Protein AF-K1UHJ1-F1 (afdb_monomer_lite)

Foldseek 3Di:
DQDDPQQVQWDWDDDPPFIWIDGVDPVPHDDCQQRTATQWDDDPQKIKGKNGNLSVLQNVVVVVVDDSVRSCVVDAFDPPPQCSWKIKMKMWGADPNFIKMKIKIWGADVSPPVRIDIDMDIGGRDDPPDDDDDDRDD

Organism: NCBI:txid408170

Radius of gyration: 15.46 Å; chains: 1; bounding box: 39×29×42 Å

Sequence (138 aa):
MGRSENSRNRVFVEDGEGIRTQAFDESKMVDPHLIIYAPVRVLGNKTIVTNGDQTDTIYELMDKQMTFEQSLRTREFEDDAPNFTPRISGIIHIDNGEMNYAMSILKSADGDGSSCQRYTYAYQNPLCGKAKFIHTYK

InterPro domains:
  IPR020600 Inosine monophosphate cyclohydrolase-like [PF07826] (1-138)
  IPR036795 Inosine monophosphate cyclohydrolase-like superfamily [G3DSA:3.60.20.20] (1-138)
  IPR036795 Inosine monophosphate cyclohydrolase-like superfamily [SSF75569] (1-102)

Structure (mmCIF, N/CA/C/O backbone):
data_AF-K1U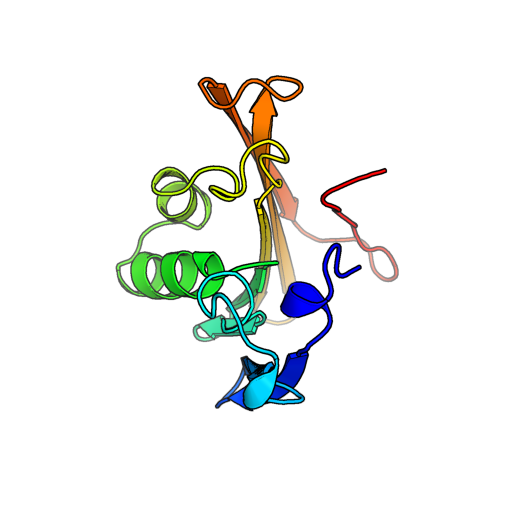HJ1-F1
#
_entry.id   AF-K1UHJ1-F1
#
loop_
_atom_site.group_PDB
_atom_site.id
_atom_site.type_symbol
_atom_site.label_atom_id
_atom_site.label_alt_id
_atom_site.label_comp_id
_atom_site.label_asym_id
_atom_site.label_entity_id
_atom_site.label_seq_id
_atom_site.pdbx_PDB_ins_code
_atom_site.Cartn_x
_atom_site.Cartn_y
_atom_site.Cartn_z
_atom_site.occupancy
_atom_site.B_iso_or_equiv
_atom_site.auth_seq_id
_atom_site.auth_comp_id
_atom_site.auth_asym_id
_atom_site.auth_atom_id
_atom_site.pdbx_PDB_model_num
ATOM 1 N N . MET A 1 1 ? -1.831 8.026 -12.152 1.00 55.59 1 MET A N 1
ATOM 2 C CA . MET A 1 1 ? -2.059 7.794 -13.598 1.00 55.59 1 MET A CA 1
ATOM 3 C C . MET A 1 1 ? -1.013 6.818 -14.120 1.00 55.59 1 MET A C 1
ATOM 5 O O . MET A 1 1 ? 0.112 6.868 -13.633 1.00 55.59 1 MET A O 1
ATOM 9 N N . GLY A 1 2 ? -1.383 5.934 -15.056 1.00 61.09 2 GLY A N 1
ATOM 10 C CA . GLY A 1 2 ? -0.460 4.980 -15.686 1.00 61.09 2 GLY A CA 1
ATOM 11 C C . GLY A 1 2 ? 0.586 5.694 -16.546 1.00 61.09 2 GLY A C 1
ATOM 12 O O . GLY A 1 2 ? 0.278 6.666 -17.244 1.00 61.09 2 GLY A O 1
ATOM 13 N N . ARG A 1 3 ? 1.829 5.233 -16.455 1.00 67.62 3 ARG A N 1
ATOM 14 C CA . ARG A 1 3 ? 3.038 5.915 -16.952 1.00 67.62 3 ARG A CA 1
ATOM 15 C C . ARG A 1 3 ? 3.521 5.366 -18.286 1.00 67.62 3 ARG A C 1
ATOM 17 O O . ARG A 1 3 ? 4.193 6.058 -19.034 1.00 67.62 3 ARG A O 1
ATOM 24 N N . SER A 1 4 ? 3.123 4.138 -18.573 1.00 70.25 4 SER A N 1
ATOM 25 C CA . SER A 1 4 ? 3.452 3.355 -19.756 1.00 70.25 4 SER A CA 1
ATOM 26 C C . SER A 1 4 ? 2.176 2.754 -20.333 1.00 70.25 4 SER A C 1
ATOM 28 O O . SER A 1 4 ? 1.157 2.671 -19.643 1.00 70.25 4 SER A O 1
ATOM 30 N N . GLU A 1 5 ? 2.231 2.308 -21.584 1.00 72.31 5 GLU A N 1
ATOM 31 C CA . GLU A 1 5 ? 1.136 1.550 -22.195 1.00 72.31 5 GLU A CA 1
ATOM 32 C C . GLU A 1 5 ? 0.781 0.320 -21.346 1.00 72.31 5 GLU A C 1
ATOM 34 O O . GLU A 1 5 ? -0.385 0.133 -21.009 1.00 72.31 5 GLU A O 1
ATOM 39 N N . ASN A 1 6 ? 1.794 -0.407 -20.854 1.00 72.62 6 ASN A N 1
ATOM 40 C CA . ASN A 1 6 ? 1.617 -1.564 -19.972 1.00 72.62 6 ASN A CA 1
ATOM 41 C C . ASN A 1 6 ? 0.842 -1.201 -18.686 1.00 72.62 6 ASN A C 1
ATOM 43 O O . ASN A 1 6 ? -0.151 -1.835 -18.354 1.00 72.62 6 ASN A O 1
ATOM 47 N N . SER A 1 7 ? 1.212 -0.115 -17.994 1.00 71.31 7 SER A N 1
ATOM 48 C CA . SER A 1 7 ? 0.517 0.308 -16.758 1.00 71.31 7 SER A CA 1
ATOM 49 C C . SER A 1 7 ? -0.868 0.929 -16.981 1.00 71.31 7 SER A C 1
ATOM 51 O O . SER A 1 7 ? -1.645 1.049 -16.030 1.00 71.31 7 SER A O 1
ATOM 53 N N . ARG A 1 8 ? -1.189 1.341 -18.214 1.00 80.81 8 ARG A N 1
ATOM 54 C CA . ARG A 1 8 ? -2.530 1.802 -18.615 1.00 80.81 8 ARG A CA 1
ATOM 55 C C . ARG A 1 8 ? -3.425 0.662 -19.092 1.00 80.81 8 ARG A C 1
ATOM 57 O O . ARG A 1 8 ? -4.638 0.833 -19.113 1.00 80.81 8 ARG A O 1
ATOM 64 N N . ASN A 1 9 ? -2.846 -0.483 -19.436 1.00 82.69 9 ASN A N 1
ATOM 65 C CA . ASN A 1 9 ? -3.545 -1.654 -19.940 1.00 82.69 9 ASN A CA 1
ATOM 66 C C . ASN A 1 9 ? -4.204 -2.462 -18.810 1.00 82.69 9 ASN A C 1
ATOM 68 O O . ASN A 1 9 ? -3.975 -3.661 -18.690 1.00 82.69 9 ASN A O 1
ATOM 72 N N . ARG A 1 10 ? -4.991 -1.813 -17.942 1.00 85.00 10 ARG A N 1
ATOM 73 C CA . ARG A 1 10 ? -5.653 -2.496 -16.827 1.00 85.00 10 ARG A CA 1
ATOM 74 C C . ARG A 1 10 ? -7.064 -2.000 -16.554 1.00 85.00 10 ARG A C 1
ATOM 76 O O . ARG A 1 10 ? -7.329 -0.800 -16.611 1.00 85.00 10 ARG A O 1
ATOM 83 N N . VAL A 1 11 ? -7.929 -2.930 -16.174 1.00 88.81 11 VAL A N 1
ATOM 84 C CA . VAL A 1 11 ? -9.275 -2.684 -15.647 1.00 88.81 11 VAL A CA 1
ATOM 85 C C . VAL A 1 11 ? -9.381 -3.224 -14.228 1.00 88.81 11 VAL A C 1
ATOM 87 O O . VAL A 1 11 ? -8.616 -4.106 -13.842 1.00 88.81 11 VAL A O 1
ATOM 90 N N . PHE A 1 12 ? -10.307 -2.676 -13.443 1.00 92.25 12 PHE A N 1
ATOM 91 C CA . PHE A 1 12 ? -10.636 -3.227 -12.133 1.00 92.25 12 PHE A CA 1
ATOM 92 C C . PHE A 1 12 ? -11.764 -4.236 -12.267 1.00 92.25 12 PHE A C 1
ATOM 94 O O . PHE A 1 12 ? -12.745 -3.985 -12.967 1.00 92.25 12 PHE A O 1
ATOM 101 N N . VAL A 1 13 ? -11.621 -5.343 -11.557 1.00 92.69 13 VAL A N 1
ATOM 102 C CA . VAL A 1 13 ? -12.658 -6.352 -11.381 1.00 92.69 13 VAL A CA 1
ATOM 103 C C . VAL A 1 13 ? -12.850 -6.612 -9.894 1.00 92.69 13 VAL A C 1
ATOM 105 O O . VAL A 1 13 ? -11.924 -6.422 -9.101 1.00 92.69 13 VAL A O 1
ATOM 108 N N . GLU A 1 14 ? -14.054 -7.026 -9.521 1.00 94.31 14 GLU A N 1
ATOM 109 C CA . GLU A 1 14 ? -14.343 -7.483 -8.163 1.00 94.31 14 GLU A CA 1
ATOM 110 C C . GLU A 1 14 ? -13.550 -8.761 -7.859 1.00 94.31 14 GLU A C 1
ATOM 112 O O . GLU A 1 14 ? -13.417 -9.639 -8.714 1.00 94.31 14 GLU A O 1
ATOM 117 N N . ASP A 1 15 ? -13.009 -8.848 -6.645 1.00 91.06 15 ASP A N 1
ATOM 118 C CA . ASP A 1 15 ? -12.279 -10.019 -6.156 1.00 91.06 15 ASP A CA 1
ATOM 119 C C . ASP A 1 15 ? -12.572 -10.211 -4.661 1.00 91.06 15 ASP A C 1
ATOM 121 O O . ASP A 1 15 ? -11.942 -9.604 -3.788 1.00 91.06 15 ASP A O 1
ATOM 125 N N . GLY A 1 16 ? -13.605 -11.005 -4.363 1.00 91.19 16 GLY A N 1
ATOM 126 C CA . GLY A 1 16 ? -14.134 -11.161 -3.008 1.00 91.19 16 GLY A CA 1
ATOM 127 C C . GLY A 1 16 ? -14.671 -9.840 -2.451 1.00 91.19 16 GLY A C 1
ATOM 128 O O . GLY A 1 16 ? -15.529 -9.208 -3.057 1.00 91.19 16 GLY A O 1
ATOM 129 N N . GLU A 1 17 ? -14.160 -9.419 -1.293 1.00 92.00 17 GLU A N 1
ATOM 130 C CA . GLU A 1 17 ? -14.477 -8.117 -0.679 1.00 92.00 17 GLU A CA 1
ATOM 131 C C . GLU A 1 17 ? -13.579 -6.972 -1.191 1.00 92.00 17 GLU A C 1
ATOM 133 O O . GLU A 1 17 ? -13.706 -5.826 -0.760 1.00 92.00 17 GLU A O 1
ATOM 138 N N . GLY A 1 18 ? -12.630 -7.280 -2.078 1.00 93.12 18 GLY A N 1
ATOM 139 C CA . GLY A 1 18 ? -11.680 -6.335 -2.648 1.00 93.12 18 GLY A CA 1
ATOM 140 C C . GLY A 1 18 ? -11.863 -6.135 -4.148 1.00 93.12 18 GLY A C 1
ATOM 141 O O . GLY A 1 18 ? -12.881 -6.482 -4.748 1.00 93.12 18 GLY A O 1
ATOM 142 N N . ILE A 1 19 ? -10.830 -5.565 -4.764 1.00 94.56 19 ILE A N 1
ATOM 143 C CA . ILE A 1 19 ? -10.734 -5.445 -6.217 1.00 94.56 19 ILE A CA 1
ATOM 144 C C . ILE A 1 19 ? -9.343 -5.848 -6.679 1.00 94.56 19 ILE A C 1
ATOM 146 O O . ILE A 1 19 ? -8.343 -5.583 -6.004 1.00 94.56 19 ILE A O 1
ATOM 150 N N . ARG A 1 20 ? -9.290 -6.432 -7.874 1.00 92.94 20 ARG A N 1
ATOM 151 C CA . ARG A 1 20 ? -8.068 -6.834 -8.565 1.00 92.94 20 ARG A CA 1
ATOM 152 C C . ARG A 1 20 ? -7.941 -6.098 -9.889 1.00 92.94 20 ARG A C 1
ATOM 154 O O . ARG A 1 20 ? -8.939 -5.749 -10.517 1.00 92.94 20 ARG A O 1
ATOM 161 N N . THR A 1 21 ? -6.715 -5.842 -10.327 1.00 89.38 21 THR A N 1
ATOM 162 C CA . THR A 1 21 ? -6.461 -5.405 -11.698 1.00 89.38 21 THR A CA 1
ATOM 163 C C . THR A 1 21 ? -6.340 -6.602 -12.635 1.00 89.38 21 THR A C 1
ATOM 165 O O . THR A 1 21 ? -5.700 -7.605 -12.320 1.00 89.38 21 THR A O 1
ATOM 168 N N . GLN A 1 22 ? -6.942 -6.487 -13.811 1.00 87.50 22 GLN A N 1
ATOM 169 C CA . GLN A 1 22 ? -6.770 -7.417 -14.925 1.00 87.50 22 GLN A CA 1
ATOM 170 C C . GLN A 1 22 ? -6.282 -6.659 -16.151 1.00 87.50 22 GLN A C 1
ATOM 172 O O . GLN A 1 22 ? -6.572 -5.468 -16.285 1.00 87.50 22 GLN A O 1
ATOM 177 N N . ALA A 1 23 ? -5.540 -7.335 -17.030 1.00 86.12 23 ALA A N 1
ATOM 178 C CA . ALA A 1 23 ? -5.131 -6.748 -18.297 1.00 86.12 23 ALA A CA 1
ATOM 179 C C . ALA A 1 23 ? -6.381 -6.401 -19.116 1.00 86.12 23 ALA A C 1
ATOM 181 O O . ALA A 1 23 ? -7.299 -7.211 -19.211 1.00 86.12 23 ALA A O 1
ATOM 182 N N . PHE A 1 24 ? -6.431 -5.199 -19.690 1.00 86.19 24 PHE A N 1
ATOM 183 C CA . PHE A 1 24 ? -7.525 -4.854 -20.604 1.00 86.19 24 PHE A CA 1
ATOM 184 C C . PHE A 1 24 ? -7.384 -5.615 -21.932 1.00 86.19 24 PHE A C 1
ATOM 186 O O . PHE A 1 24 ? -8.354 -6.160 -22.449 1.00 86.19 24 PHE A O 1
ATOM 193 N N . ASP A 1 25 ? -6.160 -5.674 -22.453 1.00 85.19 25 ASP A N 1
ATOM 194 C CA . ASP A 1 25 ? -5.773 -6.427 -23.641 1.00 85.19 25 ASP A CA 1
ATOM 195 C C . ASP A 1 25 ? -4.555 -7.300 -23.308 1.00 85.19 25 ASP A C 1
ATOM 197 O O . ASP A 1 25 ? -3.431 -6.804 -23.200 1.00 85.19 25 ASP A O 1
ATOM 201 N N . GLU A 1 26 ? -4.765 -8.604 -23.124 1.00 82.88 26 GLU A N 1
ATOM 202 C CA . GLU A 1 26 ? -3.698 -9.544 -22.751 1.00 82.88 26 GLU A CA 1
ATOM 203 C C . GLU A 1 26 ? -2.540 -9.559 -23.759 1.00 82.88 26 GLU A C 1
ATOM 205 O O . GLU A 1 26 ? -1.393 -9.769 -23.370 1.00 82.88 26 GLU A O 1
ATOM 210 N N . SER A 1 27 ? -2.800 -9.261 -25.037 1.00 85.31 27 SER A N 1
ATOM 211 C CA . SER A 1 27 ? -1.769 -9.273 -26.083 1.00 85.31 27 SER A CA 1
ATOM 212 C C . SER A 1 27 ? -0.760 -8.125 -25.968 1.00 85.31 27 SER A C 1
ATOM 214 O O . SER A 1 27 ? 0.341 -8.205 -26.512 1.00 85.31 27 SER A O 1
ATOM 216 N N . LYS A 1 28 ? -1.121 -7.065 -25.235 1.00 80.69 28 LYS A N 1
ATOM 217 C CA . LYS A 1 28 ? -0.281 -5.884 -24.974 1.00 80.69 28 LYS A CA 1
ATOM 218 C C . LYS A 1 28 ? 0.429 -5.933 -23.625 1.00 80.69 28 LYS A C 1
ATOM 220 O O . LYS A 1 28 ? 1.103 -4.973 -23.248 1.00 80.69 28 LYS A O 1
ATOM 225 N N . MET A 1 29 ? 0.247 -7.012 -22.869 1.00 79.12 29 MET A N 1
ATOM 226 C CA . MET A 1 29 ? 0.892 -7.197 -21.578 1.00 79.12 29 MET A CA 1
ATOM 227 C C . MET A 1 29 ? 2.342 -7.631 -21.777 1.00 79.12 29 MET A C 1
ATOM 229 O O . MET A 1 29 ? 2.614 -8.698 -22.319 1.00 79.12 29 MET A O 1
ATOM 233 N N . VAL A 1 30 ? 3.271 -6.799 -21.313 1.00 77.00 30 VAL A N 1
ATOM 234 C CA . VAL A 1 30 ? 4.709 -7.096 -21.388 1.00 77.00 30 VAL A CA 1
ATOM 235 C C . VAL A 1 30 ? 5.203 -7.680 -20.069 1.00 77.00 30 VAL A C 1
ATOM 237 O O . VAL A 1 30 ? 5.829 -8.733 -20.054 1.00 77.00 30 VAL A O 1
ATOM 240 N N . ASP A 1 31 ? 4.883 -7.010 -18.963 1.00 77.62 31 ASP A N 1
ATOM 241 C CA . ASP A 1 31 ? 5.233 -7.448 -17.612 1.00 77.62 31 ASP A CA 1
ATOM 242 C C . ASP A 1 31 ? 3.988 -7.378 -16.711 1.00 77.62 31 ASP A C 1
ATOM 244 O O . ASP A 1 31 ? 3.465 -6.276 -16.489 1.00 77.62 31 ASP A O 1
ATOM 248 N N . PRO A 1 32 ? 3.483 -8.524 -16.213 1.00 78.38 32 PRO A N 1
ATOM 249 C CA . PRO A 1 32 ? 2.302 -8.567 -15.364 1.00 78.38 32 PRO A CA 1
ATOM 250 C C . PRO A 1 32 ? 2.551 -8.030 -13.948 1.00 78.38 32 PRO A C 1
ATOM 252 O O . PRO A 1 32 ? 1.598 -7.585 -13.309 1.00 78.38 32 PRO A O 1
ATOM 255 N N . HIS A 1 33 ? 3.785 -8.054 -13.435 1.00 80.19 33 HIS A N 1
ATOM 256 C CA . HIS A 1 33 ? 4.059 -7.859 -12.005 1.00 80.19 33 HIS A CA 1
ATOM 257 C C . HIS A 1 33 ? 3.674 -6.458 -11.499 1.00 80.19 33 HIS A C 1
ATOM 259 O O . HIS A 1 33 ? 3.112 -6.317 -10.415 1.00 80.19 33 HIS A O 1
ATOM 265 N N . LEU A 1 34 ? 3.886 -5.418 -12.310 1.00 78.88 34 LEU A N 1
ATOM 266 C CA . LEU A 1 34 ? 3.541 -4.034 -11.950 1.00 78.88 34 LEU A CA 1
ATOM 267 C C . LEU A 1 34 ? 2.093 -3.642 -12.302 1.00 78.88 34 LEU A C 1
ATOM 269 O O . LEU A 1 34 ? 1.662 -2.516 -12.032 1.00 78.88 34 LEU A O 1
ATOM 273 N N . ILE A 1 35 ? 1.330 -4.534 -12.944 1.00 77.50 35 ILE A N 1
ATOM 274 C CA . ILE A 1 35 ? 0.010 -4.193 -13.499 1.00 77.50 35 ILE A CA 1
ATOM 275 C C . ILE A 1 35 ? -1.116 -5.095 -13.004 1.00 77.50 35 ILE A C 1
ATOM 277 O O . ILE A 1 35 ? -2.246 -4.614 -12.945 1.00 77.50 35 ILE A O 1
ATOM 281 N N . ILE A 1 36 ? -0.830 -6.346 -12.632 1.00 84.81 36 ILE A N 1
ATOM 282 C CA . ILE A 1 36 ? -1.783 -7.334 -12.119 1.00 84.81 36 ILE A CA 1
ATOM 283 C C . ILE A 1 36 ? -1.533 -7.520 -10.621 1.00 84.81 36 ILE A C 1
ATOM 285 O O . ILE A 1 36 ? -0.659 -8.275 -10.212 1.00 84.81 36 ILE A O 1
ATOM 289 N N . TYR A 1 37 ? -2.320 -6.838 -9.798 1.00 88.31 37 TYR A N 1
ATOM 290 C CA . TYR A 1 37 ? -2.277 -6.922 -8.342 1.00 88.31 37 TYR A CA 1
ATOM 291 C C . TYR A 1 37 ? -3.665 -6.629 -7.763 1.00 88.31 37 TYR A C 1
ATOM 293 O O . TYR A 1 37 ? -4.561 -6.167 -8.471 1.00 88.31 37 TYR A O 1
ATOM 301 N N . ALA A 1 38 ? -3.865 -6.886 -6.473 1.00 93.94 38 ALA A N 1
ATOM 302 C CA . ALA A 1 38 ? -5.064 -6.451 -5.765 1.00 93.94 38 ALA A CA 1
ATOM 303 C C . ALA A 1 38 ? -4.862 -5.020 -5.233 1.00 93.94 38 ALA A C 1
ATOM 305 O O . ALA A 1 38 ? -4.190 -4.852 -4.221 1.00 93.94 38 ALA A O 1
ATOM 306 N N . PRO A 1 39 ? -5.366 -3.945 -5.872 1.00 94.25 39 PRO A N 1
ATOM 307 C CA . PRO A 1 39 ? -5.262 -2.594 -5.317 1.00 94.25 39 PRO A CA 1
ATOM 308 C C . PRO A 1 39 ? -6.041 -2.420 -4.015 1.00 94.25 39 PRO A C 1
ATOM 310 O O . PRO A 1 39 ? -5.703 -1.516 -3.255 1.00 94.25 39 PRO A O 1
ATOM 313 N N . VAL A 1 40 ? -7.063 -3.247 -3.761 1.00 97.25 40 VAL A N 1
ATOM 314 C CA . VAL A 1 40 ? -7.840 -3.222 -2.518 1.00 97.25 40 VAL A CA 1
ATOM 315 C C . VAL A 1 40 ? -8.012 -4.634 -1.983 1.00 97.25 40 VAL A C 1
ATOM 317 O O . VAL A 1 40 ? -8.465 -5.512 -2.715 1.00 97.25 40 VAL A O 1
ATOM 320 N N . ARG A 1 41 ? -7.716 -4.830 -0.695 1.00 97.31 41 ARG A N 1
ATOM 321 C CA . ARG A 1 41 ? -8.078 -6.042 0.054 1.00 97.31 41 ARG A CA 1
ATOM 322 C C . ARG A 1 41 ? -8.700 -5.687 1.395 1.00 97.31 41 ARG A C 1
ATOM 324 O O . ARG A 1 41 ? -8.355 -4.667 1.990 1.00 97.31 41 ARG A O 1
ATOM 331 N N . VAL A 1 42 ? -9.597 -6.543 1.872 1.00 96.94 42 VAL A N 1
ATOM 332 C CA . VAL A 1 42 ? -10.299 -6.372 3.148 1.00 96.94 42 VAL A CA 1
ATOM 333 C C . VAL A 1 42 ? -9.911 -7.506 4.089 1.00 96.94 42 VAL A C 1
ATOM 335 O O . VAL A 1 42 ? -10.074 -8.670 3.746 1.00 96.94 42 VAL A O 1
ATOM 338 N N . LEU A 1 43 ? -9.367 -7.159 5.257 1.00 95.81 43 LEU A N 1
ATOM 339 C CA . LEU A 1 43 ? -8.994 -8.078 6.332 1.00 95.81 43 LEU A CA 1
ATOM 340 C C . LEU A 1 43 ? -9.868 -7.786 7.557 1.00 95.81 43 LEU A C 1
ATOM 342 O O . LEU A 1 43 ? -9.545 -6.924 8.383 1.00 95.81 43 LEU A O 1
ATOM 346 N N . GLY A 1 44 ? -11.003 -8.480 7.653 1.00 94.62 44 GLY A N 1
ATOM 347 C CA . GLY A 1 44 ? -12.011 -8.234 8.682 1.00 94.62 44 GLY A CA 1
ATOM 348 C C . GLY A 1 44 ? -12.519 -6.794 8.614 1.00 94.62 44 GLY A C 1
ATOM 349 O O . GLY A 1 44 ? -13.121 -6.377 7.635 1.00 94.62 44 GLY A O 1
ATOM 350 N N . ASN A 1 45 ? -12.231 -6.001 9.642 1.00 95.06 45 ASN A N 1
ATOM 351 C CA . ASN A 1 45 ? -12.650 -4.602 9.726 1.00 95.06 45 ASN A CA 1
ATOM 352 C C . ASN A 1 45 ? -11.607 -3.595 9.191 1.00 95.06 45 ASN A C 1
ATOM 354 O O . ASN A 1 45 ? -11.652 -2.402 9.509 1.00 95.06 45 ASN A O 1
ATOM 358 N N . LYS A 1 46 ? -10.627 -4.080 8.416 1.00 97.06 46 LYS A N 1
ATOM 359 C CA . LYS A 1 46 ? -9.542 -3.277 7.842 1.00 97.06 46 LYS A CA 1
ATOM 360 C C . LYS A 1 46 ? -9.598 -3.315 6.325 1.00 97.06 46 LYS A C 1
ATOM 362 O O . LYS A 1 46 ? -9.572 -4.385 5.733 1.00 97.06 46 LYS A O 1
ATOM 367 N N . THR A 1 47 ? -9.613 -2.151 5.691 1.00 97.81 47 THR A N 1
ATOM 368 C CA . THR A 1 47 ? -9.490 -2.004 4.236 1.00 97.81 47 THR A CA 1
ATOM 369 C C . THR A 1 47 ? -8.088 -1.519 3.898 1.00 97.81 47 THR A C 1
ATOM 371 O O . THR A 1 47 ? -7.670 -0.458 4.359 1.00 97.81 47 THR A O 1
ATOM 374 N N . ILE A 1 48 ? -7.361 -2.285 3.093 1.00 98.38 48 ILE A N 1
ATOM 375 C CA . ILE A 1 48 ? -6.008 -1.979 2.626 1.00 98.38 48 ILE A CA 1
ATOM 376 C C . ILE A 1 48 ? -6.115 -1.496 1.182 1.00 98.38 48 ILE A C 1
ATOM 378 O O . ILE A 1 48 ? -6.756 -2.154 0.368 1.00 98.38 48 ILE A O 1
ATOM 382 N N . VAL A 1 49 ? -5.482 -0.367 0.861 1.00 97.75 49 VAL A N 1
ATOM 383 C CA . VAL A 1 4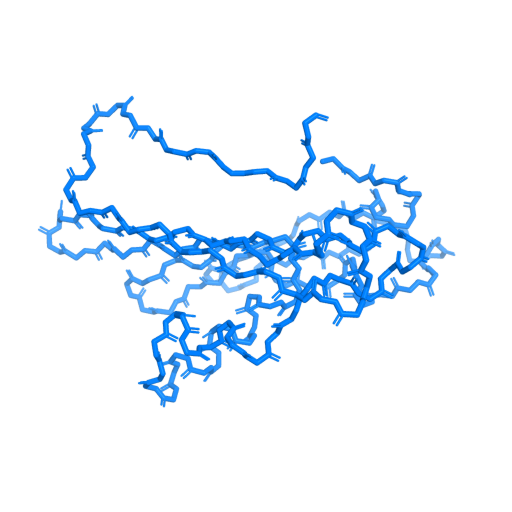9 ? -5.478 0.229 -0.483 1.00 97.75 49 VAL A CA 1
ATOM 384 C C . VAL A 1 49 ? -4.057 0.607 -0.877 1.00 97.75 49 VAL A C 1
ATOM 386 O O . VAL A 1 49 ? -3.399 1.346 -0.147 1.00 97.75 49 VAL A O 1
ATOM 389 N N . THR A 1 50 ? -3.563 0.148 -2.027 1.00 97.50 50 THR A N 1
ATOM 390 C CA . THR A 1 50 ? -2.192 0.462 -2.466 1.00 97.50 50 THR A CA 1
ATOM 391 C C . THR A 1 50 ? -2.076 0.626 -3.986 1.00 97.50 50 THR A C 1
ATOM 393 O O . THR A 1 50 ? -3.010 0.343 -4.739 1.00 97.50 50 THR A O 1
ATOM 396 N N . ASN A 1 51 ? -0.929 1.122 -4.461 1.00 94.75 51 ASN A N 1
ATOM 397 C CA . ASN A 1 51 ? -0.644 1.235 -5.895 1.00 94.75 51 ASN A CA 1
ATOM 398 C C . ASN A 1 51 ? 0.099 0.030 -6.502 1.00 94.75 51 ASN A C 1
ATOM 400 O O . ASN A 1 51 ? 0.499 0.149 -7.658 1.00 94.75 51 ASN A O 1
ATOM 404 N N . GLY A 1 52 ? 0.294 -1.072 -5.770 1.00 94.31 52 GLY A N 1
ATOM 405 C CA . GLY A 1 52 ? 1.030 -2.237 -6.269 1.00 94.31 52 GLY A CA 1
ATOM 406 C C . GLY A 1 52 ? 0.760 -3.530 -5.492 1.00 94.31 52 GLY A C 1
ATOM 407 O O . GLY A 1 52 ? -0.150 -3.615 -4.669 1.00 94.31 52 GLY A O 1
ATOM 408 N N . ASP A 1 53 ? 1.574 -4.551 -5.745 1.00 95.00 53 ASP A N 1
ATOM 409 C CA . ASP A 1 53 ? 1.484 -5.885 -5.128 1.00 95.00 53 ASP A CA 1
ATOM 410 C C . ASP A 1 53 ? 1.751 -5.900 -3.611 1.00 95.00 53 ASP A C 1
ATOM 412 O O . ASP A 1 53 ? 1.414 -6.864 -2.924 1.00 95.00 53 ASP A O 1
ATOM 416 N N . GLN A 1 54 ? 2.272 -4.809 -3.037 1.00 97.50 54 GLN A N 1
ATOM 417 C CA . GLN A 1 54 ? 2.441 -4.704 -1.588 1.00 97.50 54 GLN A CA 1
ATOM 418 C C . GLN A 1 54 ? 1.115 -4.793 -0.816 1.00 97.50 54 GLN A C 1
ATOM 420 O O . GLN A 1 54 ? 1.153 -5.014 0.392 1.00 97.50 54 GLN A O 1
ATOM 425 N N . THR A 1 55 ? -0.045 -4.648 -1.473 1.00 97.75 55 THR A N 1
ATOM 426 C CA . THR A 1 55 ? -1.341 -4.937 -0.840 1.00 97.75 55 THR A CA 1
ATOM 427 C C . THR A 1 55 ? -1.386 -6.361 -0.290 1.00 97.75 55 THR A C 1
ATOM 429 O O . THR A 1 55 ? -1.807 -6.547 0.850 1.00 97.75 55 THR A O 1
ATOM 432 N N . ASP A 1 56 ? -0.920 -7.348 -1.062 1.00 96.50 56 ASP A N 1
ATOM 433 C CA . ASP A 1 56 ? -0.908 -8.751 -0.641 1.00 96.50 56 ASP A CA 1
ATOM 434 C C . ASP A 1 56 ? 0.118 -8.976 0.468 1.00 96.50 56 ASP A C 1
ATOM 436 O O . ASP A 1 56 ? -0.189 -9.611 1.472 1.00 96.50 56 ASP A O 1
ATOM 440 N N . THR A 1 57 ? 1.292 -8.341 0.368 1.00 98.19 57 THR A N 1
ATOM 441 C CA . THR A 1 57 ? 2.288 -8.360 1.452 1.00 98.19 57 THR A CA 1
ATOM 442 C C . THR A 1 57 ? 1.707 -7.835 2.768 1.00 98.19 57 THR A C 1
ATOM 444 O O . THR A 1 57 ? 1.902 -8.449 3.814 1.00 98.19 57 THR A O 1
ATOM 447 N N . ILE A 1 58 ? 0.989 -6.706 2.740 1.00 98.50 58 ILE A N 1
ATOM 448 C CA . ILE A 1 58 ? 0.337 -6.157 3.936 1.00 98.50 58 ILE A CA 1
ATOM 449 C C . ILE A 1 58 ? -0.723 -7.132 4.445 1.00 98.50 58 ILE A C 1
ATOM 451 O O . ILE A 1 58 ? -0.721 -7.454 5.628 1.00 98.50 58 ILE A O 1
ATOM 455 N N . TYR A 1 59 ? -1.604 -7.615 3.570 1.00 98.00 59 TYR A N 1
ATOM 456 C CA . TYR A 1 59 ? -2.683 -8.527 3.941 1.00 98.00 59 TYR A CA 1
ATOM 457 C C . TYR A 1 59 ? -2.150 -9.788 4.639 1.00 98.00 59 TYR A C 1
ATOM 459 O O . TYR A 1 59 ? -2.553 -10.099 5.758 1.00 98.00 59 TYR A O 1
ATOM 467 N N . GLU A 1 60 ? -1.198 -10.480 4.012 1.00 98.06 60 GLU A N 1
ATOM 468 C CA . GLU A 1 60 ? -0.652 -11.750 4.497 1.00 98.06 60 GLU A CA 1
ATOM 469 C C . GLU A 1 60 ? 0.149 -11.607 5.793 1.00 98.06 60 GLU A C 1
ATOM 471 O O . GLU A 1 60 ? 0.091 -12.475 6.665 1.00 98.06 60 GLU A O 1
ATOM 476 N N . LEU A 1 61 ? 0.935 -10.537 5.929 1.00 98.50 61 LEU A N 1
ATOM 477 C CA . LEU A 1 61 ? 1.737 -10.319 7.131 1.00 98.50 61 LEU A CA 1
ATOM 478 C C . LEU A 1 61 ? 0.877 -9.822 8.298 1.00 98.50 61 LEU A C 1
ATOM 480 O O . LEU A 1 61 ? 1.128 -10.205 9.441 1.00 98.50 61 LEU A O 1
ATOM 484 N N . MET A 1 62 ? -0.175 -9.046 8.030 1.00 97.75 62 MET A N 1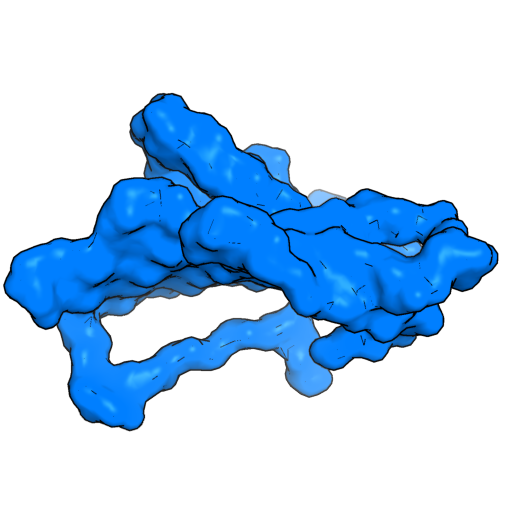
ATOM 485 C CA . MET A 1 62 ? -1.139 -8.655 9.059 1.00 97.75 62 MET A CA 1
ATOM 486 C C . MET A 1 62 ? -1.998 -9.824 9.545 1.00 97.75 62 MET A C 1
ATOM 488 O O . MET A 1 62 ? -2.266 -9.906 10.743 1.00 97.75 62 MET A O 1
ATOM 492 N N . ASP A 1 63 ? -2.372 -10.759 8.667 1.00 96.38 63 ASP A N 1
ATOM 493 C CA . ASP A 1 63 ? -3.010 -12.023 9.068 1.00 96.38 63 ASP A CA 1
ATOM 494 C C . ASP A 1 63 ? -2.116 -12.804 10.056 1.00 96.38 63 ASP A C 1
ATOM 496 O O . ASP A 1 63 ? -2.570 -13.330 11.075 1.00 96.38 63 ASP A O 1
ATO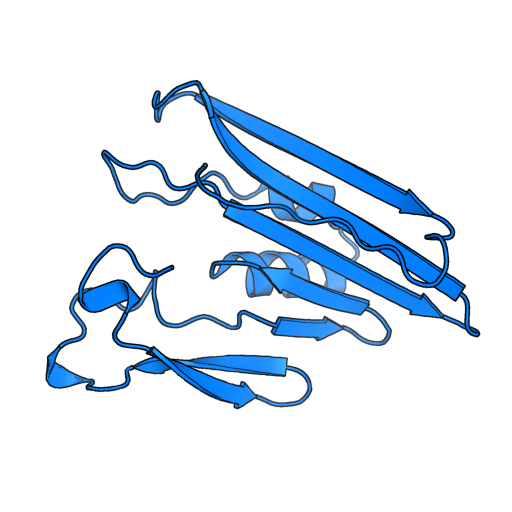M 500 N N . LYS A 1 64 ? -0.794 -12.723 9.853 1.00 97.50 64 LYS A N 1
ATOM 501 C CA . LYS A 1 64 ? 0.252 -13.239 10.756 1.00 97.50 64 LYS A CA 1
ATOM 502 C C . LYS A 1 64 ? 0.600 -12.300 11.922 1.00 97.50 64 LYS A C 1
ATOM 504 O O . LYS A 1 64 ? 1.677 -12.421 12.504 1.00 97.50 64 LYS A O 1
ATOM 509 N N . GLN A 1 65 ? -0.304 -11.391 12.291 1.00 96.88 65 GLN A N 1
ATOM 510 C CA . GLN A 1 65 ? -0.191 -10.480 13.439 1.00 96.88 65 GLN A CA 1
ATOM 511 C C . GLN A 1 65 ? 0.926 -9.423 13.343 1.00 96.88 65 GLN A C 1
ATOM 513 O O . GLN A 1 65 ? 1.280 -8.811 14.352 1.00 96.88 65 GLN A O 1
ATOM 518 N N . MET A 1 66 ? 1.481 -9.162 12.155 1.00 98.06 66 MET A N 1
ATOM 519 C CA . MET A 1 66 ? 2.382 -8.021 11.960 1.00 98.06 66 MET A CA 1
ATOM 520 C C . MET A 1 66 ? 1.591 -6.717 11.829 1.00 98.06 66 MET A C 1
ATOM 522 O O . MET A 1 66 ? 0.456 -6.696 11.358 1.00 98.06 66 MET A O 1
ATOM 526 N N . THR A 1 67 ? 2.192 -5.593 12.218 1.00 97.62 67 THR A N 1
ATOM 527 C CA . THR A 1 67 ? 1.586 -4.278 11.965 1.00 97.62 67 THR A CA 1
ATOM 528 C C . THR A 1 67 ? 1.721 -3.874 10.496 1.00 97.62 67 THR A C 1
ATOM 530 O O . THR A 1 67 ? 2.526 -4.427 9.738 1.00 97.62 67 THR A O 1
ATOM 533 N N . PHE A 1 68 ? 0.968 -2.850 10.095 1.00 98.00 68 PHE A N 1
ATOM 534 C CA . PHE A 1 68 ? 1.070 -2.231 8.774 1.00 98.00 68 PHE A CA 1
ATOM 535 C C . PHE A 1 68 ? 2.510 -1.791 8.448 1.00 98.00 68 PHE A C 1
ATOM 537 O O . PHE A 1 68 ? 3.048 -2.103 7.387 1.00 98.00 68 PHE A O 1
ATOM 544 N N . GLU A 1 69 ? 3.181 -1.135 9.395 1.00 97.69 69 GLU A N 1
ATOM 545 C CA . GLU A 1 69 ? 4.558 -0.664 9.248 1.00 97.69 69 GLU A CA 1
ATOM 546 C C . GLU A 1 69 ? 5.555 -1.815 9.206 1.00 97.69 69 GLU A C 1
ATOM 548 O O . GLU A 1 69 ? 6.490 -1.785 8.409 1.00 97.69 69 GLU A O 1
ATOM 553 N N . GLN A 1 70 ? 5.376 -2.831 10.056 1.00 98.25 70 GLN A N 1
ATOM 554 C CA . GLN A 1 70 ? 6.231 -4.017 10.041 1.00 98.25 70 GLN A CA 1
ATOM 555 C C . GLN A 1 70 ? 6.135 -4.747 8.701 1.00 98.25 70 GLN A C 1
ATOM 557 O O . GLN A 1 70 ? 7.160 -5.154 8.161 1.00 98.25 70 GLN A O 1
ATOM 562 N N . SER A 1 71 ? 4.929 -4.846 8.141 1.00 98.44 71 SER A N 1
ATOM 563 C CA . SER A 1 71 ? 4.699 -5.464 6.836 1.00 98.44 71 SER A CA 1
ATOM 564 C C . SER A 1 71 ? 5.434 -4.702 5.728 1.00 98.44 71 SER A C 1
ATOM 566 O O . SER A 1 71 ? 6.180 -5.289 4.945 1.00 98.44 71 SER A O 1
ATOM 568 N N . LEU A 1 72 ? 5.321 -3.370 5.719 1.00 98.38 72 LEU A N 1
ATOM 569 C CA . LEU A 1 72 ? 5.959 -2.506 4.721 1.00 98.38 72 LEU A CA 1
ATOM 570 C C . LEU A 1 72 ? 7.488 -2.413 4.835 1.00 98.38 72 LEU A C 1
ATOM 572 O O . LEU A 1 72 ? 8.144 -2.040 3.865 1.00 98.38 72 LEU A O 1
ATOM 576 N N . ARG A 1 73 ? 8.092 -2.794 5.969 1.00 97.56 73 ARG A N 1
ATOM 577 C CA . ARG A 1 73 ? 9.562 -2.892 6.091 1.00 97.56 73 ARG A CA 1
ATOM 578 C C . ARG A 1 73 ? 10.173 -3.958 5.182 1.00 97.56 73 ARG A C 1
ATOM 580 O O . ARG A 1 73 ? 11.362 -3.878 4.905 1.00 97.56 73 ARG A O 1
ATOM 587 N N . THR A 1 74 ? 9.378 -4.919 4.713 1.00 97.38 74 THR A N 1
ATOM 588 C CA . THR A 1 74 ? 9.819 -5.966 3.773 1.00 97.38 74 THR A CA 1
ATOM 589 C C . THR A 1 74 ? 9.840 -5.500 2.314 1.00 97.38 74 THR A C 1
ATOM 591 O O . THR A 1 74 ? 10.240 -6.254 1.430 1.00 97.38 74 THR A O 1
ATOM 594 N N . ARG A 1 75 ? 9.393 -4.266 2.049 1.00 97.88 75 ARG A N 1
ATOM 595 C CA . ARG A 1 75 ? 9.260 -3.686 0.712 1.00 97.88 75 ARG A CA 1
ATOM 596 C C . ARG A 1 75 ? 10.096 -2.414 0.580 1.00 97.88 75 ARG A C 1
ATOM 598 O O . ARG A 1 75 ? 10.521 -1.803 1.570 1.00 97.88 75 ARG A O 1
ATOM 605 N N . GLU A 1 76 ? 10.298 -2.012 -0.668 1.00 97.69 76 GLU A N 1
ATOM 606 C CA . GLU A 1 76 ? 10.936 -0.755 -1.076 1.00 97.69 76 GLU A CA 1
ATOM 607 C C . GLU A 1 76 ? 10.041 -0.036 -2.103 1.00 97.69 76 GLU A C 1
ATOM 609 O O . GLU A 1 76 ? 8.875 -0.392 -2.253 1.00 97.69 76 GLU A O 1
ATOM 614 N N . PHE A 1 77 ? 10.546 0.972 -2.813 1.00 96.88 77 PHE A N 1
ATOM 615 C CA . PHE A 1 77 ? 9.912 1.483 -4.039 1.00 96.88 77 PHE A CA 1
ATOM 616 C C . PHE A 1 77 ? 9.799 0.376 -5.121 1.00 96.88 77 PHE A C 1
ATOM 618 O O . PHE A 1 77 ? 10.237 -0.756 -4.913 1.00 96.88 77 PHE A O 1
ATOM 625 N N . GLU A 1 78 ? 9.134 0.637 -6.249 1.00 94.88 78 GLU A N 1
ATOM 626 C CA . GLU A 1 78 ? 9.091 -0.334 -7.356 1.00 94.88 78 GLU A CA 1
ATOM 627 C C . GLU A 1 78 ? 10.463 -0.429 -8.034 1.00 94.88 78 GLU A C 1
ATOM 629 O O . GLU A 1 78 ? 11.193 0.552 -8.165 1.00 94.88 78 GLU A O 1
ATOM 634 N N . ASP A 1 79 ? 10.803 -1.630 -8.478 1.00 91.44 79 ASP A N 1
ATOM 635 C CA . ASP A 1 79 ? 12.045 -2.004 -9.149 1.00 91.44 79 ASP A CA 1
ATOM 636 C C . ASP A 1 79 ? 12.053 -1.610 -10.638 1.00 91.44 79 ASP A C 1
ATOM 638 O O . ASP A 1 79 ? 12.598 -2.305 -11.491 1.00 91.44 79 ASP A O 1
ATOM 642 N N . ASP A 1 80 ? 11.471 -0.454 -10.964 1.00 89.69 80 ASP A N 1
ATOM 643 C CA . ASP A 1 80 ? 11.255 0.029 -12.328 1.00 89.69 80 ASP A CA 1
ATOM 644 C C . ASP A 1 80 ? 12.279 1.098 -12.742 1.00 89.69 80 ASP A C 1
ATOM 646 O O . ASP A 1 80 ? 11.944 2.184 -13.230 1.00 89.69 80 ASP A O 1
ATOM 650 N N . ALA A 1 81 ? 13.562 0.801 -12.524 1.00 90.69 81 ALA A N 1
ATOM 651 C CA . ALA A 1 81 ? 14.655 1.694 -12.894 1.00 90.69 81 ALA A CA 1
ATOM 652 C C . ALA A 1 81 ? 14.503 2.206 -14.348 1.00 90.69 81 ALA A C 1
ATOM 654 O O . ALA A 1 81 ? 14.156 1.437 -15.248 1.00 90.69 81 ALA A O 1
ATOM 655 N N . PRO A 1 82 ? 14.770 3.499 -14.610 1.00 91.56 82 PRO A N 1
ATOM 656 C CA . PRO A 1 82 ? 15.327 4.494 -13.690 1.00 91.56 82 PRO A CA 1
ATOM 657 C C . PRO A 1 82 ? 14.275 5.264 -12.866 1.00 91.56 82 PRO A C 1
ATOM 659 O O . PRO A 1 82 ? 14.622 6.263 -12.242 1.00 91.56 82 PRO A O 1
ATOM 662 N N . ASN A 1 83 ? 12.995 4.870 -12.886 1.00 90.19 83 ASN A N 1
ATOM 663 C CA . ASN A 1 83 ? 11.927 5.668 -12.273 1.00 90.19 83 ASN A CA 1
ATOM 664 C C . ASN A 1 83 ? 11.857 5.526 -10.747 1.00 90.19 83 ASN A C 1
ATOM 666 O O . ASN A 1 83 ? 11.476 6.489 -10.081 1.00 90.19 83 ASN A O 1
ATOM 670 N N . PHE A 1 84 ? 12.186 4.344 -10.210 1.00 94.12 84 PHE A N 1
ATOM 671 C CA . PHE A 1 84 ? 12.143 4.027 -8.774 1.00 94.12 84 PHE A CA 1
ATOM 672 C C . PHE A 1 84 ? 10.847 4.483 -8.106 1.00 94.12 84 PHE A C 1
ATOM 674 O O . PHE A 1 84 ? 10.806 5.264 -7.148 1.00 94.12 84 PHE A O 1
ATOM 681 N N . THR A 1 85 ? 9.751 4.012 -8.676 1.00 94.31 85 THR A N 1
ATOM 682 C CA . THR A 1 85 ? 8.405 4.448 -8.353 1.00 94.31 85 THR A CA 1
ATOM 683 C C . THR A 1 85 ? 8.093 4.349 -6.874 1.00 94.31 85 THR A C 1
ATOM 685 O O . THR A 1 85 ? 8.139 3.255 -6.314 1.00 94.31 85 THR A O 1
ATOM 688 N N . PRO A 1 86 ? 7.630 5.433 -6.235 1.00 97.12 86 PRO A N 1
ATOM 689 C CA . PRO A 1 86 ? 7.171 5.320 -4.868 1.00 97.12 86 PRO A CA 1
ATOM 690 C C . PRO A 1 86 ? 6.012 4.331 -4.725 1.00 97.12 86 PRO A C 1
ATOM 692 O O . PRO A 1 86 ? 5.024 4.424 -5.458 1.00 97.12 86 PRO A O 1
ATOM 695 N N . ARG A 1 87 ? 6.095 3.447 -3.730 1.00 97.75 87 ARG A N 1
ATOM 696 C CA . ARG A 1 87 ? 4.963 2.623 -3.297 1.00 97.75 87 ARG A CA 1
ATOM 697 C C . ARG A 1 87 ? 4.174 3.381 -2.248 1.00 97.75 87 ARG A C 1
ATOM 699 O O . ARG A 1 87 ? 4.699 3.684 -1.178 1.00 97.75 87 ARG A O 1
ATOM 706 N N . ILE A 1 88 ? 2.918 3.681 -2.548 1.00 98.31 88 ILE A N 1
ATOM 707 C CA . ILE A 1 88 ? 1.969 4.290 -1.621 1.00 98.31 88 ILE A CA 1
ATOM 708 C C . ILE A 1 88 ? 0.980 3.244 -1.124 1.00 98.31 88 ILE A C 1
ATOM 710 O O . ILE A 1 88 ? 0.487 2.410 -1.885 1.00 98.31 88 ILE A O 1
ATOM 714 N N . SER A 1 89 ? 0.700 3.296 0.170 1.00 98.62 89 SER A N 1
ATOM 715 C CA . SER A 1 89 ? -0.200 2.363 0.841 1.00 98.62 89 SER A CA 1
ATOM 716 C C . SER A 1 89 ? -1.078 3.117 1.828 1.00 98.62 89 SER A C 1
ATOM 718 O O . SER A 1 89 ? -0.636 4.079 2.452 1.00 98.62 89 SER A O 1
ATOM 720 N N . GLY A 1 90 ? -2.313 2.674 1.988 1.00 98.38 90 GLY A N 1
ATOM 721 C CA . GLY A 1 90 ? -3.251 3.142 2.990 1.00 98.38 90 GLY A CA 1
ATOM 722 C C . GLY A 1 90 ? -3.919 1.953 3.661 1.00 98.38 90 GLY A C 1
ATOM 723 O O . GLY A 1 90 ? -4.178 0.939 3.017 1.00 98.38 90 GLY A O 1
ATOM 724 N N . ILE A 1 91 ? -4.201 2.082 4.949 1.00 98.25 91 ILE A N 1
ATOM 725 C CA . ILE A 1 91 ? -5.033 1.138 5.684 1.00 98.25 91 ILE A CA 1
ATOM 726 C C . ILE A 1 91 ? -6.057 1.913 6.493 1.00 98.25 91 ILE A C 1
ATOM 728 O O . ILE A 1 91 ? -5.700 2.831 7.227 1.00 98.25 91 ILE A O 1
ATOM 732 N N . ILE A 1 92 ? -7.324 1.553 6.338 1.00 97.38 92 ILE A N 1
ATOM 733 C CA . ILE A 1 92 ? -8.445 2.126 7.074 1.00 97.38 92 ILE A CA 1
ATOM 734 C C . ILE A 1 92 ? -8.973 1.044 8.001 1.00 97.38 92 ILE A C 1
ATOM 736 O O . ILE A 1 92 ? -9.245 -0.067 7.560 1.00 97.38 92 ILE A O 1
ATOM 740 N N . HIS A 1 93 ? -9.122 1.373 9.273 1.00 96.62 93 HIS A N 1
ATOM 741 C CA . HIS A 1 93 ? -9.748 0.534 10.279 1.00 96.62 93 HIS A CA 1
ATOM 742 C C . HIS A 1 93 ? -11.037 1.217 10.735 1.00 96.62 93 HIS A C 1
ATOM 744 O O . HIS A 1 93 ? -11.010 2.376 11.164 1.00 96.62 93 HIS A O 1
ATOM 750 N N . ILE A 1 94 ? -12.154 0.504 10.608 1.00 94.19 94 ILE A N 1
ATOM 751 C CA . ILE A 1 94 ? -13.474 0.972 11.034 1.00 94.19 94 ILE A CA 1
ATOM 752 C C . ILE A 1 94 ? -13.992 -0.009 12.072 1.00 94.19 94 ILE A C 1
ATOM 754 O O . ILE A 1 94 ? -14.138 -1.189 11.776 1.00 94.19 94 ILE A O 1
ATOM 758 N N . ASP A 1 95 ? -14.279 0.470 13.275 1.00 93.88 95 ASP A N 1
ATOM 759 C CA . ASP A 1 95 ? -14.842 -0.366 14.332 1.00 93.88 95 ASP A CA 1
ATOM 760 C C . ASP A 1 95 ? -15.798 0.446 15.200 1.00 93.88 95 ASP A C 1
ATOM 762 O O . ASP A 1 95 ? -15.500 1.585 15.543 1.00 93.88 95 ASP A O 1
ATOM 766 N N . ASN A 1 96 ? -16.966 -0.113 15.522 1.00 91.19 96 ASN A N 1
ATOM 767 C CA . ASN A 1 96 ? -17.993 0.528 16.359 1.00 91.19 96 ASN A CA 1
ATOM 768 C C . ASN A 1 96 ? -18.336 1.990 15.985 1.00 91.19 96 ASN A C 1
ATOM 770 O O . ASN A 1 96 ? -18.659 2.806 16.845 1.00 91.19 96 ASN A O 1
ATOM 774 N N . GLY A 1 97 ? -18.279 2.333 14.693 1.00 88.50 97 GLY A N 1
ATOM 775 C CA . GLY A 1 97 ? -18.533 3.693 14.198 1.00 88.50 97 GLY A CA 1
ATOM 776 C C . GLY A 1 97 ? -17.350 4.661 14.330 1.00 88.50 97 GLY A C 1
ATOM 777 O O . GLY A 1 97 ? -17.453 5.804 13.886 1.00 88.50 97 GLY A O 1
ATOM 778 N N . GLU A 1 98 ? -16.220 4.216 14.876 1.00 92.25 98 GLU A N 1
ATOM 779 C CA . GLU A 1 98 ? -14.962 4.954 14.908 1.00 92.25 98 GLU A CA 1
ATOM 780 C C . GLU A 1 98 ? -14.088 4.605 13.701 1.00 92.25 98 GLU A C 1
ATOM 782 O O . GLU A 1 98 ? -14.095 3.484 13.189 1.00 92.25 98 GLU A O 1
ATOM 787 N N . MET A 1 99 ? -13.302 5.583 13.248 1.00 94.19 99 MET A N 1
ATOM 788 C CA . MET A 1 99 ? -12.380 5.430 12.127 1.00 94.19 99 MET A CA 1
ATOM 789 C C . MET A 1 99 ? -10.978 5.872 12.527 1.00 94.19 99 MET A C 1
ATOM 791 O O . MET A 1 99 ? -10.765 6.924 13.130 1.00 94.19 99 MET A O 1
ATOM 795 N N . ASN A 1 100 ? -9.999 5.082 12.119 1.00 95.75 100 ASN A N 1
ATOM 796 C CA . ASN A 1 100 ? -8.583 5.411 12.164 1.00 95.75 100 ASN A CA 1
ATOM 797 C C . ASN A 1 100 ? -7.947 4.898 10.874 1.00 95.75 100 ASN A C 1
ATOM 799 O O . ASN A 1 100 ? -8.389 3.901 10.305 1.00 95.75 100 ASN A O 1
ATOM 803 N N . TYR A 1 101 ? -6.942 5.603 10.372 1.00 97.19 101 TYR A N 1
ATOM 804 C CA . TYR A 1 101 ? -6.226 5.152 9.187 1.00 97.19 101 TYR A CA 1
ATOM 805 C C . TYR A 1 101 ? -4.761 5.543 9.240 1.00 97.19 101 TYR A C 1
ATOM 807 O O . TYR A 1 101 ? -4.376 6.531 9.867 1.00 97.19 101 TYR A O 1
ATOM 815 N N . ALA A 1 102 ? -3.945 4.768 8.541 1.00 98.06 102 ALA A N 1
ATOM 816 C CA . ALA A 1 102 ? -2.555 5.089 8.295 1.00 98.06 102 ALA A CA 1
ATOM 817 C C . ALA A 1 102 ? -2.294 5.155 6.793 1.00 98.06 102 ALA A C 1
ATOM 819 O O . ALA A 1 102 ? -2.944 4.483 5.994 1.00 98.06 102 ALA A O 1
ATOM 820 N N . MET A 1 103 ? -1.337 5.991 6.412 1.00 98.56 103 MET A N 1
ATOM 821 C CA . MET A 1 103 ? -0.848 6.121 5.046 1.00 98.56 103 MET A CA 1
ATOM 822 C C . MET A 1 103 ? 0.668 5.981 5.066 1.00 98.56 103 MET A C 1
ATOM 824 O O . MET A 1 103 ? 1.322 6.477 5.980 1.00 98.56 103 MET A O 1
ATOM 828 N N . SER A 1 104 ? 1.238 5.335 4.060 1.00 98.62 104 SER A N 1
ATOM 829 C CA . SER A 1 104 ? 2.678 5.153 3.934 1.00 98.62 104 SER A CA 1
ATOM 830 C C . SER A 1 104 ? 3.153 5.417 2.514 1.00 98.62 104 SER A C 1
ATOM 832 O O . SER A 1 104 ? 2.422 5.182 1.551 1.00 98.62 104 SER A O 1
ATOM 834 N N . ILE A 1 105 ? 4.385 5.912 2.406 1.00 98.50 105 ILE A N 1
ATOM 835 C CA . ILE A 1 105 ? 5.130 6.017 1.156 1.00 98.50 105 ILE A CA 1
ATOM 836 C C . ILE A 1 105 ? 6.547 5.471 1.350 1.00 98.50 105 ILE A C 1
ATOM 838 O O . ILE A 1 105 ? 7.264 5.883 2.267 1.00 98.50 105 ILE A O 1
ATOM 842 N N . LEU A 1 106 ? 6.936 4.549 0.469 1.00 98.38 106 LEU A N 1
ATOM 843 C CA . LEU A 1 106 ? 8.300 4.044 0.315 1.00 98.38 106 LEU A CA 1
ATOM 844 C C . LEU A 1 106 ? 8.857 4.639 -0.979 1.00 98.38 106 LEU A C 1
ATOM 846 O O . LEU A 1 106 ? 8.263 4.432 -2.035 1.00 98.38 106 LEU A O 1
ATOM 850 N N . LYS A 1 107 ? 9.940 5.415 -0.913 1.00 97.50 107 LYS A N 1
ATOM 851 C CA . LYS A 1 107 ? 10.495 6.134 -2.074 1.00 97.50 107 LYS A CA 1
ATOM 852 C C . LYS A 1 107 ? 12.018 6.136 -2.062 1.00 97.50 107 LYS A C 1
ATOM 854 O O . LYS A 1 107 ? 12.620 6.148 -0.992 1.00 97.50 107 LYS A O 1
ATOM 859 N N . SER A 1 108 ? 12.633 6.172 -3.239 1.00 97.38 108 SER A N 1
ATOM 860 C CA . SER A 1 108 ? 14.075 6.395 -3.373 1.00 97.38 108 SER A CA 1
ATOM 861 C C . SER A 1 108 ? 14.472 7.773 -2.830 1.00 97.38 108 SER A C 1
ATOM 863 O O . SER A 1 108 ? 13.676 8.721 -2.915 1.00 97.38 108 SER A O 1
ATOM 865 N N . ALA A 1 109 ? 15.703 7.913 -2.343 1.00 96.50 109 ALA A N 1
ATOM 866 C CA . ALA A 1 109 ? 16.279 9.205 -1.985 1.00 96.50 109 ALA A CA 1
ATOM 867 C C . ALA A 1 109 ? 16.611 9.998 -3.255 1.00 96.50 109 ALA A C 1
ATOM 869 O O . ALA A 1 109 ? 17.645 9.792 -3.876 1.00 96.50 109 ALA A O 1
ATOM 870 N N . ASP A 1 110 ? 15.694 10.874 -3.667 1.00 91.75 110 ASP A N 1
ATOM 871 C CA . ASP A 1 110 ? 15.869 11.787 -4.807 1.00 91.75 110 ASP A CA 1
ATOM 872 C C . ASP A 1 110 ? 16.293 11.095 -6.121 1.00 91.75 110 ASP A C 1
ATOM 874 O O . ASP A 1 110 ? 17.056 11.636 -6.916 1.00 91.75 110 ASP A O 1
ATOM 878 N N . GLY A 1 111 ? 15.759 9.891 -6.359 1.00 91.69 111 GLY A N 1
ATOM 879 C CA . GLY A 1 111 ? 16.046 9.068 -7.540 1.00 91.69 111 GLY A CA 1
ATOM 880 C C . GLY A 1 111 ? 17.218 8.099 -7.365 1.00 91.69 111 GLY A C 1
ATOM 881 O O . GLY A 1 111 ? 17.511 7.334 -8.280 1.00 91.69 111 GLY A O 1
ATOM 882 N N . ASP A 1 112 ? 17.872 8.087 -6.201 1.00 95.25 112 ASP A N 1
ATOM 883 C CA . ASP A 1 112 ? 18.905 7.107 -5.872 1.00 95.25 112 ASP A CA 1
ATOM 884 C C . ASP A 1 112 ? 18.279 5.771 -5.438 1.00 95.25 112 ASP A C 1
ATOM 886 O O . ASP A 1 112 ? 17.794 5.611 -4.312 1.00 95.25 112 ASP A O 1
ATOM 890 N N . GLY A 1 113 ? 18.312 4.797 -6.351 1.00 94.81 113 GLY A N 1
ATOM 891 C CA . GLY A 1 113 ? 17.831 3.432 -6.137 1.00 94.81 113 GLY A CA 1
ATOM 892 C C . GLY A 1 113 ? 18.624 2.615 -5.109 1.00 94.81 113 GLY A C 1
ATOM 893 O O . GLY A 1 113 ? 18.242 1.487 -4.820 1.00 94.81 113 GLY A O 1
ATOM 894 N N . SER A 1 114 ? 19.712 3.142 -4.540 1.00 96.50 114 SER A N 1
ATOM 895 C CA . SER A 1 114 ? 20.434 2.495 -3.434 1.00 96.50 114 SER A CA 1
ATOM 896 C C . SER A 1 114 ? 19.894 2.873 -2.048 1.00 96.50 114 SER A C 1
ATOM 898 O O . SER A 1 114 ? 20.300 2.286 -1.044 1.00 96.50 1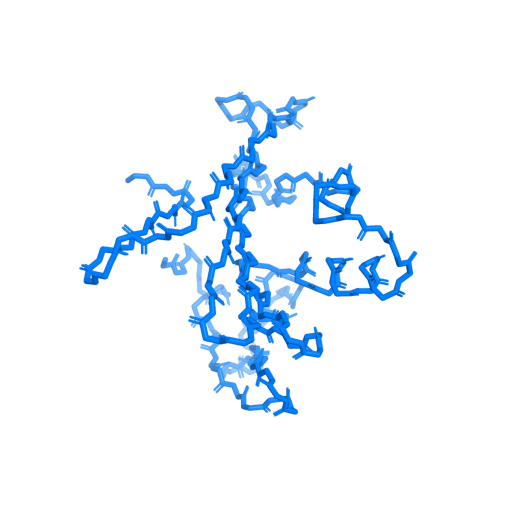14 SER A O 1
ATOM 900 N N . SER A 1 115 ? 18.977 3.846 -1.970 1.00 97.44 115 SER A N 1
ATOM 901 C CA . SER A 1 115 ? 18.519 4.426 -0.707 1.00 97.44 115 SER A CA 1
ATOM 902 C C . SER A 1 115 ? 16.997 4.513 -0.636 1.00 97.44 115 SER A C 1
ATOM 904 O O . SER A 1 115 ? 16.373 5.386 -1.239 1.00 97.44 115 SER A O 1
ATOM 906 N N . CYS A 1 116 ? 16.374 3.623 0.142 1.00 98.06 116 CYS A N 1
ATOM 907 C CA . CYS A 1 116 ? 14.930 3.632 0.372 1.00 98.06 116 CYS A CA 1
ATOM 908 C C . CYS A 1 116 ? 14.549 4.422 1.635 1.00 98.06 116 CYS A C 1
ATOM 910 O O . CYS A 1 116 ? 14.848 4.031 2.766 1.00 98.06 116 CYS A O 1
ATOM 912 N N . GLN A 1 117 ? 13.777 5.489 1.448 1.00 97.94 117 GLN A N 1
ATOM 913 C CA . GLN A 1 117 ? 13.150 6.279 2.503 1.00 97.94 117 GLN A CA 1
ATOM 914 C C . GLN A 1 117 ? 11.733 5.764 2.779 1.00 97.94 117 GLN A C 1
ATOM 916 O O . GLN A 1 117 ? 10.977 5.465 1.854 1.00 97.94 117 GLN A O 1
ATOM 921 N N . ARG A 1 118 ? 11.361 5.668 4.060 1.00 98.19 118 ARG A N 1
ATOM 922 C CA . ARG A 1 118 ? 10.075 5.111 4.501 1.00 98.19 118 ARG A CA 1
ATOM 923 C C . ARG A 1 118 ? 9.378 6.099 5.420 1.00 98.19 118 ARG A C 1
ATOM 925 O O . ARG A 1 118 ? 9.945 6.500 6.434 1.00 98.19 118 ARG A O 1
ATOM 932 N N . TYR A 1 119 ? 8.151 6.462 5.076 1.00 98.12 119 TYR A N 1
ATOM 933 C CA . TYR A 1 119 ? 7.340 7.388 5.857 1.00 98.12 119 TYR A CA 1
ATOM 934 C C . TYR A 1 119 ? 5.986 6.758 6.152 1.00 98.12 119 TYR A C 1
ATOM 936 O O . TYR A 1 119 ? 5.370 6.173 5.260 1.00 98.12 119 TYR A O 1
ATOM 944 N N . THR A 1 120 ? 5.519 6.914 7.388 1.00 98.19 120 THR A N 1
ATOM 945 C CA . THR A 1 120 ? 4.177 6.509 7.811 1.00 98.19 120 THR A CA 1
ATOM 946 C C . THR A 1 120 ? 3.513 7.668 8.536 1.00 98.19 120 THR A C 1
ATOM 948 O O . THR A 1 120 ? 4.113 8.300 9.404 1.00 98.19 120 THR A O 1
ATOM 951 N N . TYR A 1 121 ? 2.263 7.931 8.179 1.00 97.88 121 TYR A N 1
ATOM 952 C CA . TYR A 1 121 ? 1.408 8.946 8.771 1.00 97.88 121 TYR A CA 1
ATOM 953 C C . TYR A 1 121 ? 0.190 8.249 9.363 1.00 97.88 121 TYR A C 1
ATOM 955 O O . TYR A 1 121 ? -0.535 7.574 8.636 1.00 97.88 121 TYR A O 1
ATOM 963 N N . ALA A 1 122 ? -0.032 8.410 10.662 1.00 96.94 122 ALA A N 1
ATOM 964 C CA . ALA A 1 122 ? -1.177 7.840 11.360 1.00 96.94 122 ALA A CA 1
ATOM 965 C C . ALA A 1 122 ? -2.195 8.933 11.696 1.00 96.94 122 ALA A C 1
ATOM 967 O O . ALA A 1 122 ? -1.829 10.041 12.096 1.00 96.94 122 ALA A O 1
ATOM 968 N N . TYR A 1 123 ? -3.474 8.608 11.538 1.00 96.06 123 TYR A N 1
ATOM 969 C CA . TYR A 1 123 ? -4.590 9.510 11.773 1.00 96.06 123 TYR A CA 1
ATOM 970 C C . TYR A 1 123 ? -5.637 8.805 12.628 1.00 96.06 123 TYR A C 1
ATOM 972 O O . TYR A 1 123 ? -6.243 7.815 12.218 1.00 96.06 123 TYR A O 1
ATOM 980 N N . GLN A 1 124 ? -5.865 9.351 13.816 1.00 93.56 124 GLN A N 1
ATOM 981 C CA . GLN A 1 124 ? -6.915 8.925 14.731 1.00 93.56 124 GLN A CA 1
ATOM 982 C C . GLN A 1 124 ? -8.031 9.971 14.723 1.00 93.56 124 GLN A C 1
ATOM 984 O O . GLN A 1 124 ? -7.739 11.167 14.692 1.00 93.56 124 GLN A O 1
ATOM 989 N N . ASN A 1 125 ? -9.290 9.527 14.751 1.00 91.81 125 ASN A N 1
ATOM 990 C CA . ASN A 1 125 ? -10.477 10.389 14.784 1.00 91.81 125 ASN A CA 1
ATOM 991 C C . ASN A 1 125 ? -10.477 11.453 13.666 1.00 91.81 125 ASN A C 1
ATOM 993 O O . ASN A 1 125 ? -10.459 12.657 13.947 1.00 91.81 125 ASN A O 1
ATOM 997 N N . PRO A 1 126 ? -10.443 11.044 12.382 1.00 92.81 126 PRO A N 1
ATOM 998 C CA . PRO A 1 126 ? -10.423 11.995 11.287 1.00 92.81 126 PRO A CA 1
ATOM 999 C C . PRO A 1 126 ? -11.686 12.857 11.280 1.00 92.81 126 PRO A C 1
ATOM 1001 O O . PRO A 1 126 ? -12.795 12.389 11.520 1.00 92.81 126 PRO A O 1
ATOM 1004 N N . LEU A 1 127 ? -11.500 14.144 10.989 1.00 92.06 127 LEU A N 1
ATOM 1005 C CA . LEU A 1 127 ? -12.592 15.112 10.961 1.00 92.06 127 LEU A CA 1
ATOM 1006 C C . LEU A 1 127 ? -13.596 14.764 9.856 1.00 92.06 127 LEU A C 1
ATOM 1008 O O . LEU A 1 127 ? -13.207 14.596 8.698 1.00 92.06 127 LEU A O 1
ATOM 1012 N N . CYS A 1 128 ? -14.885 14.747 10.196 1.00 91.75 128 CYS A N 1
ATOM 1013 C CA . CYS A 1 128 ? -15.964 14.550 9.231 1.00 91.75 128 CYS A CA 1
ATOM 1014 C C . CYS A 1 128 ? -15.831 15.511 8.038 1.00 91.75 128 CYS A C 1
ATOM 1016 O O . CYS A 1 128 ? -15.564 16.704 8.204 1.00 91.75 128 CYS A O 1
ATOM 1018 N N . GLY A 1 129 ? -16.002 14.980 6.826 1.00 93.00 129 GLY A N 1
ATOM 1019 C CA . GLY A 1 129 ? -15.873 15.746 5.583 1.00 93.00 129 GLY A CA 1
ATOM 1020 C C . GLY A 1 129 ? -14.435 16.092 5.175 1.00 93.00 129 GLY A C 1
ATOM 1021 O O . GLY A 1 129 ? -14.249 16.800 4.188 1.00 93.00 129 GLY A O 1
ATOM 1022 N N . LYS A 1 130 ? -13.407 15.611 5.893 1.00 93.06 130 LYS A N 1
ATOM 1023 C CA . LYS A 1 130 ? -11.996 15.793 5.521 1.00 93.06 130 LYS A CA 1
ATOM 1024 C C . LYS A 1 130 ? -11.309 14.452 5.293 1.00 93.06 130 LYS A C 1
ATOM 1026 O O . LYS A 1 130 ? -11.466 13.517 6.069 1.00 93.06 130 LYS A O 1
ATOM 1031 N N . ALA A 1 131 ? -10.471 14.403 4.264 1.00 91.19 131 A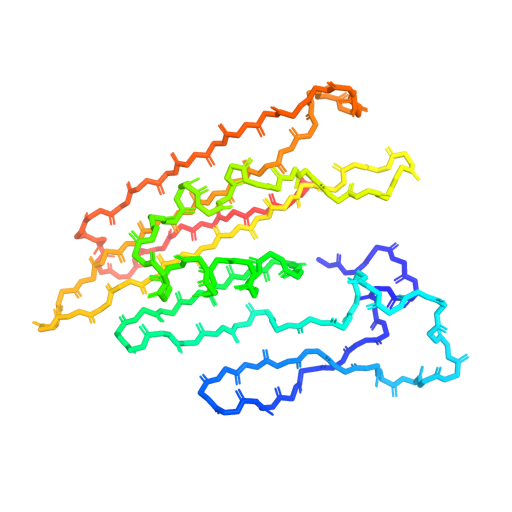LA A N 1
ATOM 1032 C CA . ALA A 1 131 ? -9.624 13.258 3.952 1.00 91.19 131 ALA A CA 1
ATOM 1033 C C . ALA A 1 131 ? -8.167 13.696 3.765 1.00 91.19 131 ALA A C 1
ATOM 1035 O O . ALA A 1 131 ? -7.847 14.889 3.706 1.00 91.19 131 ALA A O 1
ATOM 1036 N N . LYS A 1 132 ? -7.276 12.712 3.685 1.00 94.94 132 LYS A N 1
ATOM 1037 C CA . LYS A 1 132 ? -5.871 12.899 3.325 1.00 94.94 132 LYS A CA 1
ATOM 1038 C C . LYS A 1 132 ? -5.614 12.223 1.993 1.00 94.94 132 LYS A C 1
ATOM 1040 O O . LYS A 1 132 ? -6.282 11.262 1.627 1.00 94.94 132 LYS A O 1
ATOM 1045 N N . PHE A 1 133 ? -4.650 12.763 1.267 1.00 94.25 133 PHE A N 1
ATOM 1046 C CA . PHE A 1 133 ? -4.274 12.289 -0.050 1.00 94.25 133 PHE A CA 1
ATOM 1047 C C . PHE A 1 133 ? -2.763 12.114 -0.095 1.00 94.25 133 PHE A C 1
ATOM 1049 O O . PHE A 1 133 ? -2.020 12.969 0.387 1.00 94.25 133 PHE A O 1
ATOM 1056 N N . ILE A 1 134 ? -2.328 11.001 -0.678 1.00 95.94 134 ILE A N 1
ATOM 1057 C CA . ILE A 1 134 ? -0.929 10.702 -0.954 1.00 95.94 134 ILE A CA 1
ATOM 1058 C C . ILE A 1 134 ? -0.825 10.265 -2.410 1.00 95.94 134 ILE A C 1
ATOM 1060 O O . ILE A 1 134 ? -1.731 9.627 -2.945 1.00 95.94 134 ILE A O 1
ATOM 1064 N N . HIS A 1 135 ? 0.270 10.626 -3.062 1.00 94.56 135 HIS A N 1
ATOM 1065 C CA . HIS A 1 135 ? 0.489 10.348 -4.472 1.00 94.56 135 HIS A CA 1
ATOM 1066 C C . HIS A 1 135 ? 1.959 10.022 -4.720 1.00 94.56 135 HIS A C 1
ATOM 1068 O O . HIS A 1 135 ? 2.832 10.395 -3.938 1.00 94.56 135 HIS A O 1
ATOM 1074 N N . THR A 1 136 ? 2.237 9.334 -5.827 1.00 92.44 136 THR A N 1
ATOM 1075 C CA . THR A 1 136 ? 3.606 8.949 -6.187 1.00 92.44 136 THR A CA 1
ATOM 1076 C C . THR A 1 136 ? 4.417 10.125 -6.736 1.00 92.44 136 THR A C 1
ATOM 1078 O O . THR A 1 136 ? 5.588 10.250 -6.409 1.00 92.44 136 THR A O 1
ATOM 1081 N N . TYR A 1 137 ? 3.802 11.008 -7.535 1.00 86.69 137 TYR A N 1
ATOM 1082 C CA . TYR A 1 137 ? 4.465 12.137 -8.214 1.00 86.69 137 TYR A CA 1
ATOM 1083 C C . TYR A 1 137 ? 3.642 13.416 -8.124 1.00 86.69 137 TYR A C 1
ATOM 1085 O O . TYR A 1 137 ? 2.416 13.314 -8.093 1.00 86.69 137 TYR A O 1
ATOM 1093 N N . LYS A 1 138 ? 4.309 14.574 -8.055 1.00 71.75 138 LYS A N 1
ATOM 1094 C CA . LYS A 1 138 ? 3.673 15.895 -8.178 1.00 71.75 138 LYS A CA 1
ATOM 1095 C C . LYS A 1 138 ? 3.433 16.243 -9.639 1.00 71.75 138 LYS A C 1
ATOM 1097 O O . LYS A 1 138 ? 4.295 15.865 -10.459 1.00 71.75 138 LYS A O 1
#

Secondary structure (DSSP, 8-state):
---SHHHHSEEEEEETTEEEEEESSGGG-S-STTTSS-SEEEETTEEEEESSTHHHHHHHHHHTT--HHHHHTT--S-S-TTS-PPEEEEEEEEETTEEEEEEEEEEEETTEEEEEEEEEEEEESPPTT------S--

pLDDT: mean 92.02, std 8.15, range [55.59, 98.62]